Protein AF-A0A934XPR8-F1 (afdb_monomer)

Foldseek 3Di:
DDDDPPPPDDPPPPDPADQAEEAAAELAEPPHPLCVPLDALQASCVVPVLVVQVVVVCCQQPVNPRHHPHAYEHAEFFHDHYDPPDPRDDDALVSRCNRGPLVVLLCQLDPSDPGHPYHDYPDQDDDDLSIHQWDPDDPPDDDTDGRPNVVVNVPRDSVCRPDPDDDD

Secondary structure (DSSP, 8-state):
----------TT-TT---S-EEEEE-TTSTT-GGGGSTT--TTHIIIIIHHHHHHHHHIIIII-TTTTT--EEEEEEE--PPPTT--PPPPPHHHHIIIIIHHHHHHHTSTT--SEEEEEEE-SSSS-TTT-SBPPPPTT--S-PBPHHHHHHHH--TTSPPP-PPP-

pLDDT: mean 75.25, std 18.75, range [26.41, 94.44]

Solvent-accessible surface area (backbone atoms only — not comparable to full-atom values): 10248 Å² total; per-residue (Å²): 136,85,83,80,79,79,77,79,78,67,93,77,71,83,77,82,75,65,84,54,45,80,37,76,51,47,56,35,35,87,91,34,82,63,37,79,69,80,78,60,53,62,51,39,34,78,78,32,49,54,56,53,55,52,54,50,48,48,43,42,45,71,71,34,79,80,41,41,87,42,52,36,34,33,68,28,32,46,71,49,75,58,57,93,84,64,92,61,77,81,67,52,41,64,42,43,40,60,10,48,49,50,52,50,55,35,38,56,62,34,93,84,40,96,59,59,74,52,75,34,73,36,30,55,50,64,81,54,82,45,54,12,26,24,53,63,78,58,93,91,59,87,75,81,50,66,28,79,57,21,52,53,58,71,66,61,42,85,94,58,44,69,74,82,76,79,79,132

Mean predicted aligned error: 10.61 Å

Structure (mmCIF, N/CA/C/O backbone):
data_AF-A0A934XPR8-F1
#
_entry.id   AF-A0A934XPR8-F1
#
loop_
_atom_site.group_PDB
_atom_site.id
_atom_site.type_symbol
_atom_site.label_atom_id
_atom_site.label_alt_id
_atom_site.label_comp_id
_atom_site.label_asym_id
_atom_site.label_entity_id
_atom_site.label_seq_id
_atom_site.pdbx_PDB_ins_code
_atom_site.Cartn_x
_atom_site.Cartn_y
_atom_site.Cartn_z
_atom_site.occupancy
_atom_site.B_iso_or_equiv
_atom_site.auth_seq_id
_atom_site.auth_co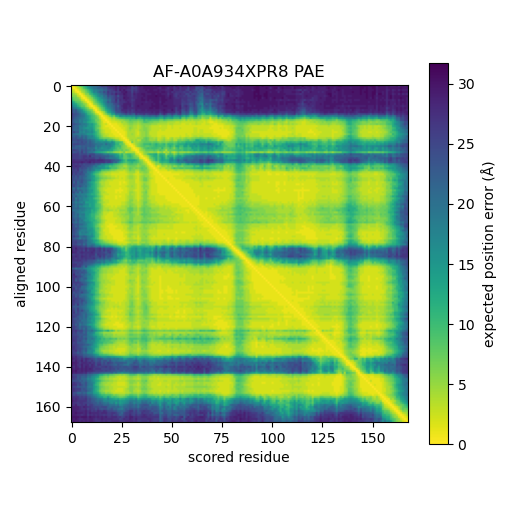mp_id
_atom_site.auth_asym_id
_atom_site.auth_atom_id
_atom_site.pdbx_PDB_model_num
ATOM 1 N N . MET A 1 1 ? -8.563 32.475 6.504 1.00 35.78 1 MET A N 1
ATOM 2 C CA . MET A 1 1 ? -9.548 31.715 7.307 1.00 35.78 1 MET A CA 1
ATOM 3 C C . MET A 1 1 ? -10.630 31.202 6.373 1.00 35.78 1 MET A C 1
ATOM 5 O O . MET A 1 1 ? -11.330 32.023 5.795 1.00 35.78 1 MET A O 1
ATOM 9 N N . ALA A 1 2 ? -10.740 29.890 6.169 1.00 26.41 2 ALA A N 1
ATOM 10 C CA . ALA A 1 2 ? -11.811 29.308 5.360 1.00 26.41 2 ALA A CA 1
ATOM 11 C C . ALA A 1 2 ? -13.007 28.959 6.261 1.00 26.41 2 ALA A C 1
ATOM 13 O O . ALA A 1 2 ? -12.843 28.288 7.278 1.00 26.41 2 ALA A O 1
ATOM 14 N N . ARG A 1 3 ? -14.199 29.453 5.903 1.00 29.31 3 ARG A N 1
ATOM 15 C CA . ARG A 1 3 ? -15.475 29.100 6.544 1.00 29.31 3 ARG A CA 1
ATOM 16 C C . ARG A 1 3 ? -15.874 27.690 6.118 1.00 29.31 3 ARG A C 1
ATOM 18 O O . ARG A 1 3 ? -16.210 27.482 4.955 1.00 29.31 3 ARG A O 1
ATOM 25 N N . ILE A 1 4 ? -15.918 26.761 7.067 1.00 34.28 4 ILE A N 1
ATOM 26 C CA . ILE A 1 4 ? -16.635 25.496 6.899 1.00 34.28 4 ILE A CA 1
ATOM 27 C C . ILE A 1 4 ? -18.127 25.840 6.851 1.00 34.28 4 ILE A C 1
ATOM 29 O O . ILE A 1 4 ? -18.679 26.381 7.810 1.00 34.28 4 ILE A O 1
ATOM 33 N N . HIS A 1 5 ? -18.773 25.587 5.714 1.00 35.19 5 HIS A N 1
ATOM 34 C CA . HIS A 1 5 ? -20.229 25.592 5.651 1.00 35.19 5 HIS A CA 1
ATOM 35 C C . HIS A 1 5 ? -20.718 24.392 6.462 1.00 35.19 5 HIS A C 1
ATOM 37 O O . HIS A 1 5 ? -20.504 23.250 6.064 1.00 35.19 5 HIS A O 1
ATOM 43 N N . GLN A 1 6 ? -21.350 24.647 7.610 1.00 38.69 6 GLN A N 1
ATOM 44 C CA . GLN A 1 6 ? -22.146 23.627 8.283 1.00 38.69 6 GLN A CA 1
ATOM 45 C C . GLN A 1 6 ? -23.259 23.200 7.325 1.00 38.69 6 GLN A C 1
ATOM 47 O O . GLN A 1 6 ? -24.218 23.941 7.097 1.00 38.69 6 GLN A O 1
ATOM 52 N N . LEU A 1 7 ? -23.125 22.003 6.759 1.00 39.53 7 LEU A N 1
ATOM 53 C CA . LEU A 1 7 ? -24.243 21.296 6.156 1.00 39.53 7 LEU A CA 1
ATOM 54 C C . LEU A 1 7 ? -25.278 21.074 7.262 1.00 39.53 7 LEU A C 1
ATOM 56 O O . LEU A 1 7 ? -25.060 20.308 8.200 1.00 39.53 7 LEU A O 1
ATOM 60 N N . LYS A 1 8 ? -26.398 21.796 7.176 1.00 42.03 8 LYS A N 1
ATOM 61 C CA . LYS A 1 8 ? -27.593 21.528 7.976 1.00 42.03 8 LYS A CA 1
ATOM 62 C C . LYS A 1 8 ? -28.087 20.137 7.584 1.00 42.03 8 LYS A C 1
ATOM 64 O O . LYS A 1 8 ? -28.692 19.971 6.528 1.00 42.03 8 LYS A O 1
ATOM 69 N N . LEU A 1 9 ? -27.790 19.143 8.415 1.00 47.16 9 LEU A N 1
ATOM 70 C CA . LEU A 1 9 ? -28.335 17.799 8.271 1.00 47.16 9 LEU A CA 1
ATOM 71 C C . LEU A 1 9 ? -29.862 17.887 8.399 1.00 47.16 9 LEU A C 1
ATOM 73 O O . LEU A 1 9 ? -30.385 18.367 9.406 1.00 47.16 9 LEU A O 1
ATOM 77 N N . LEU A 1 10 ? -30.573 17.474 7.348 1.00 46.69 10 LEU A N 1
ATOM 78 C CA . LEU A 1 10 ? -32.024 17.310 7.386 1.00 46.69 10 LEU A CA 1
ATOM 79 C C . LEU A 1 10 ? -32.383 16.163 8.356 1.00 46.69 10 LEU A C 1
ATOM 81 O O . LEU A 1 10 ? -31.600 15.218 8.477 1.00 46.69 10 LEU A O 1
ATOM 85 N N . PRO A 1 11 ? -33.548 16.199 9.033 1.00 49.69 11 PRO A N 1
ATOM 86 C CA . PRO A 1 11 ? -33.854 15.333 10.184 1.00 49.69 11 PRO A CA 1
ATOM 87 C C . PRO A 1 11 ? -34.030 13.832 9.880 1.00 49.69 11 PRO A C 1
ATOM 89 O O . PRO A 1 11 ? -34.360 13.070 10.789 1.00 49.69 11 PRO A O 1
ATOM 92 N N . GLU A 1 12 ? -33.838 13.394 8.633 1.00 46.47 12 GLU A N 1
ATOM 93 C CA . GLU A 1 12 ? -34.263 12.071 8.150 1.00 46.47 12 GLU A CA 1
ATOM 94 C C . GLU A 1 12 ? -33.125 11.067 7.896 1.00 46.47 12 GLU A C 1
ATOM 96 O O . GLU A 1 12 ? -33.396 9.890 7.679 1.00 46.47 12 GLU A O 1
ATOM 101 N N . TYR A 1 13 ? -31.847 11.441 8.032 1.00 49.12 13 TYR A N 1
ATOM 102 C CA . TYR A 1 13 ? -30.716 10.502 7.875 1.00 49.12 13 TYR A CA 1
ATOM 103 C C . TYR A 1 13 ? -30.449 9.636 9.118 1.00 49.12 13 TYR A C 1
ATOM 105 O O . TYR A 1 13 ? -29.305 9.329 9.447 1.00 49.12 13 TYR A O 1
ATOM 113 N N . LYS A 1 14 ? -31.496 9.250 9.851 1.00 44.06 14 LYS A N 1
ATOM 114 C CA . LYS A 1 14 ? -31.364 8.692 11.205 1.00 44.06 14 LYS A CA 1
ATOM 115 C C . LYS A 1 14 ? -30.693 7.313 11.296 1.00 44.06 14 LYS A C 1
ATOM 117 O O . LYS A 1 14 ? -30.449 6.885 12.417 1.00 44.06 14 LYS A O 1
ATOM 122 N N . TYR A 1 15 ? -30.350 6.650 10.185 1.00 53.34 15 TYR A N 1
ATOM 123 C CA . TYR A 1 15 ? -29.713 5.321 10.198 1.00 53.34 15 TYR A CA 1
ATOM 124 C C . TYR A 1 15 ? -28.801 5.034 8.989 1.00 53.34 15 TYR A C 1
ATOM 126 O O . TYR A 1 15 ? -28.833 3.931 8.449 1.00 53.34 15 TYR A O 1
ATOM 134 N N . LEU A 1 16 ? -27.980 5.986 8.531 1.00 62.16 16 LEU A N 1
ATOM 135 C CA . LEU A 1 16 ? -26.881 5.620 7.625 1.00 62.16 16 LEU A CA 1
ATOM 136 C C . LEU A 1 16 ? -25.752 4.997 8.450 1.00 62.16 16 LEU A C 1
ATOM 138 O O . LEU A 1 16 ? -24.976 5.696 9.095 1.00 62.16 16 LEU A O 1
ATOM 142 N N . THR A 1 17 ? -25.697 3.667 8.468 1.00 71.94 17 THR A N 1
ATOM 143 C CA . THR A 1 17 ? -24.585 2.923 9.059 1.00 71.94 17 THR A CA 1
ATOM 144 C C . THR A 1 17 ? -23.550 2.615 7.990 1.00 71.94 17 THR A C 1
ATOM 146 O O . THR A 1 17 ? -23.890 2.051 6.956 1.00 71.94 17 THR A O 1
ATOM 149 N N . LEU A 1 18 ? -22.288 2.943 8.255 1.00 81.38 18 LEU A N 1
ATOM 150 C CA . LEU A 1 18 ? -21.177 2.527 7.404 1.00 81.38 18 LEU A CA 1
ATOM 151 C C . LEU A 1 18 ? -20.871 1.045 7.638 1.00 81.38 18 LEU A C 1
ATOM 153 O O . LEU A 1 18 ? -20.808 0.599 8.788 1.00 81.38 18 LEU A O 1
ATOM 157 N N . ASP A 1 19 ? -20.649 0.292 6.566 1.00 86.19 19 ASP A N 1
ATOM 158 C CA . ASP A 1 19 ? -20.203 -1.105 6.648 1.00 86.19 19 ASP A CA 1
ATOM 159 C C . ASP A 1 19 ? -18.686 -1.220 6.829 1.00 86.19 19 ASP A C 1
ATOM 161 O O . ASP A 1 19 ? -18.198 -2.234 7.323 1.00 86.19 19 ASP A O 1
ATOM 165 N N . GLY A 1 20 ? -17.946 -0.159 6.502 1.00 88.31 20 GLY A N 1
ATOM 166 C CA . GLY A 1 20 ? -16.504 -0.065 6.673 1.00 88.31 20 GLY A CA 1
ATOM 167 C C . GLY A 1 20 ? -15.916 1.214 6.097 1.00 88.31 20 GLY A C 1
ATOM 168 O O . GLY A 1 20 ? -16.638 2.104 5.648 1.00 88.31 20 GLY A O 1
ATOM 169 N N . VAL A 1 21 ? -14.592 1.295 6.142 1.00 90.62 21 VAL A N 1
ATOM 170 C CA . VAL A 1 21 ? -13.801 2.446 5.711 1.00 90.62 21 VAL A CA 1
ATOM 171 C C . VAL A 1 21 ? -12.828 2.006 4.624 1.00 90.62 21 VAL A C 1
ATOM 17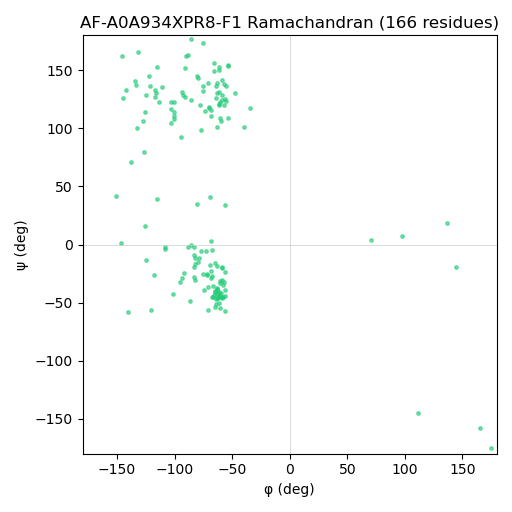3 O O . VAL A 1 21 ? -12.216 0.942 4.707 1.00 90.62 21 VAL A O 1
ATOM 176 N N . HIS A 1 22 ? -12.715 2.822 3.581 1.00 93.50 22 HIS A N 1
ATOM 177 C CA . HIS A 1 22 ? -11.886 2.561 2.411 1.00 93.50 22 HIS A CA 1
ATOM 178 C C . HIS A 1 22 ? -10.802 3.639 2.342 1.00 93.50 22 HIS A C 1
ATOM 180 O O . HIS A 1 22 ? -11.110 4.830 2.393 1.00 93.50 22 HIS A O 1
ATOM 186 N N . LEU A 1 23 ? -9.539 3.225 2.255 1.00 92.75 23 LEU A N 1
ATOM 187 C CA . LEU A 1 23 ? -8.379 4.110 2.257 1.00 92.75 23 LEU A CA 1
ATOM 188 C C . LEU A 1 23 ? -7.605 4.005 0.945 1.00 92.75 23 LEU A C 1
ATOM 190 O O . LEU A 1 23 ? -7.264 2.915 0.494 1.00 92.75 23 LEU A O 1
ATOM 194 N N . HIS A 1 24 ? -7.258 5.160 0.384 1.00 91.62 24 HIS A N 1
ATOM 195 C CA . HIS A 1 24 ? -6.294 5.277 -0.704 1.00 91.62 24 HIS A CA 1
ATOM 196 C C . HIS A 1 24 ? -4.981 5.791 -0.104 1.00 91.62 24 HIS A C 1
ATOM 198 O O . HIS A 1 24 ? -4.961 6.840 0.543 1.00 91.62 24 HIS A O 1
ATOM 204 N N . ALA A 1 25 ? -3.890 5.054 -0.284 1.00 89.50 25 ALA A N 1
ATOM 205 C CA . ALA A 1 25 ? -2.611 5.313 0.363 1.00 89.50 25 ALA A CA 1
ATOM 206 C C . ALA A 1 25 ? -1.480 5.395 -0.671 1.00 89.50 25 ALA A C 1
ATOM 208 O O . ALA A 1 25 ? -1.010 4.387 -1.193 1.00 89.50 25 ALA A O 1
ATOM 209 N N . TYR A 1 26 ? -0.999 6.614 -0.921 1.00 86.62 26 TYR A N 1
ATOM 210 C CA . TYR A 1 26 ? 0.083 6.887 -1.867 1.00 86.62 26 TYR A CA 1
ATOM 211 C C . TYR A 1 26 ? 1.205 7.672 -1.182 1.00 86.62 26 TYR A C 1
ATOM 213 O O . TYR A 1 26 ? 0.987 8.825 -0.825 1.00 86.62 26 TYR A O 1
ATOM 221 N N . PRO A 1 27 ? 2.410 7.107 -1.005 1.00 79.00 27 PRO A N 1
ATOM 222 C CA . PRO A 1 27 ? 3.510 7.806 -0.336 1.00 79.00 27 PRO A CA 1
ATOM 223 C C . PRO A 1 27 ? 4.088 8.983 -1.132 1.00 79.00 27 PRO A C 1
ATOM 225 O O . PRO A 1 27 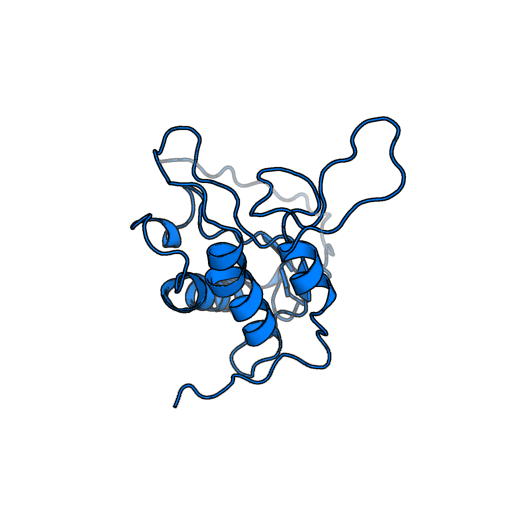? 4.793 9.808 -0.554 1.00 79.00 27 PRO A O 1
ATOM 228 N N . PHE A 1 28 ? 3.824 9.045 -2.441 1.00 72.19 28 PHE A N 1
ATOM 229 C CA . PHE A 1 28 ? 4.479 9.954 -3.389 1.00 72.19 28 PHE A CA 1
ATOM 230 C C . PHE A 1 28 ? 3.528 10.978 -4.011 1.00 72.19 28 PHE A C 1
ATOM 232 O O . PHE A 1 28 ? 3.650 11.323 -5.179 1.00 72.19 28 PHE A O 1
ATOM 239 N N . ILE A 1 29 ? 2.602 11.514 -3.216 1.00 66.25 29 ILE A N 1
ATOM 240 C CA . ILE A 1 29 ? 1.735 12.620 -3.645 1.00 66.25 29 ILE A CA 1
ATOM 241 C C . ILE A 1 29 ? 2.013 13.878 -2.825 1.00 66.25 29 ILE A C 1
ATOM 243 O O . ILE A 1 29 ? 2.419 13.799 -1.661 1.00 66.25 29 ILE A O 1
ATOM 247 N N . SER A 1 30 ? 1.762 15.045 -3.423 1.00 56.34 30 SER A N 1
ATOM 248 C CA . SER A 1 30 ? 2.004 16.366 -2.818 1.00 56.34 30 SER A CA 1
ATOM 249 C C . SER A 1 30 ? 1.253 16.596 -1.501 1.00 56.34 30 SER A C 1
ATOM 251 O O . SER A 1 30 ? 1.640 17.447 -0.705 1.00 56.34 30 SER A O 1
ATOM 253 N N . SER A 1 31 ? 0.197 15.824 -1.241 1.00 56.78 31 SER A N 1
ATOM 254 C CA . SER A 1 31 ? -0.584 15.868 -0.004 1.00 56.78 31 SER A CA 1
ATOM 255 C C . SER A 1 31 ? -0.058 14.954 1.110 1.00 56.78 31 SER A C 1
ATOM 257 O O . SER A 1 31 ? -0.613 14.969 2.209 1.00 56.78 31 SER A O 1
ATOM 259 N N . THR A 1 32 ? 1.010 14.180 0.878 1.00 61.22 32 THR A N 1
ATOM 260 C CA . THR A 1 32 ? 1.599 13.296 1.898 1.00 61.22 32 THR A CA 1
ATOM 261 C C . THR A 1 32 ? 2.971 13.772 2.348 1.00 61.22 32 THR A C 1
ATOM 263 O O . THR A 1 32 ? 3.832 14.110 1.547 1.00 61.22 32 THR A O 1
ATOM 266 N N . ASN A 1 33 ? 3.207 13.757 3.661 1.00 67.19 33 ASN A N 1
ATOM 267 C CA . ASN A 1 33 ? 4.490 14.177 4.235 1.00 67.19 33 ASN A CA 1
ATOM 268 C C . ASN A 1 33 ? 5.596 13.115 4.092 1.00 67.19 33 ASN A C 1
ATOM 270 O O . ASN A 1 33 ? 6.733 13.396 4.461 1.00 67.19 33 ASN A O 1
ATOM 274 N N . CYS A 1 34 ? 5.277 11.918 3.582 1.00 74.69 34 CYS A N 1
ATOM 275 C CA . CYS A 1 34 ? 6.258 10.856 3.347 1.00 74.69 34 CYS A CA 1
ATOM 276 C C . CYS A 1 34 ? 7.229 11.203 2.214 1.00 74.69 34 CYS A C 1
ATOM 278 O O . CYS A 1 34 ? 8.391 10.825 2.264 1.00 74.69 34 CYS A O 1
ATOM 280 N N . SER A 1 35 ? 6.793 12.007 1.246 1.00 62.06 35 SER A N 1
ATOM 281 C CA . SER A 1 35 ? 7.570 12.371 0.060 1.00 62.06 35 SER A CA 1
ATOM 282 C C . SER A 1 35 ? 8.556 13.529 0.259 1.00 62.06 35 SER A C 1
ATOM 284 O O . SER A 1 35 ? 9.269 13.868 -0.685 1.00 62.06 35 SER A O 1
ATOM 286 N N . ARG A 1 36 ? 8.626 14.157 1.449 1.00 54.78 36 ARG A N 1
ATOM 287 C CA . ARG A 1 36 ? 9.364 15.428 1.645 1.00 54.78 36 ARG A CA 1
ATOM 288 C C . ARG A 1 36 ? 10.859 15.364 1.297 1.00 54.78 36 ARG A C 1
ATOM 290 O O . ARG A 1 36 ? 11.428 16.412 1.019 1.00 54.78 36 ARG A O 1
ATOM 297 N N . ASN A 1 37 ? 11.464 14.174 1.253 1.00 52.38 37 ASN A N 1
ATOM 298 C CA . ASN A 1 37 ? 12.846 13.955 0.817 1.00 52.38 37 ASN A CA 1
ATOM 299 C C . ASN A 1 37 ? 12.885 12.887 -0.291 1.00 52.38 37 ASN A C 1
ATOM 301 O O . ASN A 1 37 ? 13.176 11.726 -0.025 1.00 52.38 37 ASN A O 1
ATOM 305 N N . GLN A 1 38 ? 12.556 13.303 -1.515 1.00 54.78 38 GLN A N 1
ATOM 306 C CA . GLN A 1 38 ? 12.270 12.549 -2.755 1.00 54.78 38 GLN A CA 1
ATOM 307 C C . GLN A 1 38 ? 13.341 11.562 -3.289 1.00 54.78 38 GLN A C 1
ATOM 309 O O . GLN A 1 38 ? 13.500 11.434 -4.500 1.00 54.78 38 GLN A O 1
ATOM 314 N N . GLY A 1 39 ? 14.107 10.879 -2.440 1.00 54.62 39 GLY A N 1
ATOM 315 C CA . GLY A 1 39 ? 15.288 10.125 -2.871 1.00 54.62 39 GLY A CA 1
ATOM 316 C C . GLY A 1 39 ? 15.253 8.620 -2.640 1.00 54.62 39 GLY A C 1
ATOM 317 O O . GLY A 1 39 ? 15.931 7.909 -3.371 1.00 54.62 39 GLY A O 1
ATOM 318 N N . ASP A 1 40 ? 14.499 8.126 -1.655 1.00 69.50 40 ASP A N 1
ATOM 319 C CA . ASP A 1 40 ? 14.631 6.727 -1.240 1.00 69.50 40 ASP A CA 1
ATOM 320 C C . ASP A 1 40 ? 13.278 6.032 -1.103 1.00 69.50 40 ASP A C 1
ATOM 322 O O . ASP A 1 40 ? 12.554 6.179 -0.117 1.00 69.50 40 ASP A O 1
ATOM 326 N N . ILE A 1 41 ? 12.933 5.264 -2.133 1.00 76.12 41 ILE A N 1
ATOM 327 C CA . ILE A 1 41 ? 11.796 4.346 -2.089 1.00 76.12 41 ILE A CA 1
ATOM 328 C C . ILE A 1 41 ? 12.123 3.105 -1.258 1.00 76.12 41 ILE A C 1
ATOM 330 O O . ILE A 1 41 ? 11.201 2.520 -0.698 1.00 76.12 41 ILE A O 1
ATOM 334 N N . GLY A 1 42 ? 13.395 2.723 -1.135 1.00 75.31 42 GLY A N 1
ATOM 335 C CA . GLY A 1 42 ? 13.830 1.461 -0.542 1.00 75.31 42 GLY A CA 1
ATOM 336 C C . GLY A 1 42 ? 13.350 1.241 0.893 1.00 75.31 42 GLY A C 1
ATOM 337 O O . GLY A 1 42 ? 13.040 0.106 1.243 1.00 75.31 42 GLY A O 1
ATOM 338 N N . ASP A 1 43 ? 13.206 2.304 1.693 1.00 80.62 43 ASP A N 1
ATOM 339 C CA . ASP A 1 43 ? 12.705 2.214 3.076 1.00 80.62 43 ASP A CA 1
ATOM 340 C C . ASP A 1 43 ? 11.503 3.130 3.380 1.00 80.62 43 ASP A C 1
ATOM 342 O O . ASP A 1 43 ? 11.139 3.364 4.537 1.00 80.62 43 ASP A O 1
ATOM 346 N N . ILE A 1 44 ? 10.827 3.662 2.356 1.00 84.38 44 ILE A N 1
ATOM 347 C CA . ILE A 1 44 ? 9.720 4.616 2.559 1.00 84.38 44 ILE A CA 1
ATOM 348 C C . ILE A 1 44 ? 8.563 4.017 3.371 1.00 84.38 44 ILE A C 1
ATOM 350 O O . ILE A 1 44 ? 7.876 4.718 4.128 1.00 84.38 44 ILE A O 1
ATOM 354 N N . PHE A 1 45 ? 8.353 2.704 3.243 1.00 89.31 45 PHE A N 1
ATOM 355 C CA . PHE A 1 45 ? 7.299 2.026 3.972 1.00 89.31 45 PHE A CA 1
ATOM 356 C C . PHE A 1 45 ? 7.542 2.047 5.484 1.00 89.31 45 PHE A C 1
ATOM 358 O O . PHE A 1 45 ? 6.668 2.494 6.232 1.00 89.31 45 PHE A O 1
ATOM 365 N N . ASN A 1 46 ? 8.716 1.600 5.945 1.00 86.94 46 ASN A N 1
ATOM 366 C CA . ASN A 1 46 ? 8.997 1.520 7.380 1.00 86.94 46 ASN A CA 1
ATOM 367 C C . ASN A 1 46 ? 9.262 2.896 7.986 1.00 86.94 46 ASN A C 1
ATOM 369 O O . ASN A 1 46 ? 8.800 3.164 9.095 1.00 86.94 46 ASN A O 1
ATOM 373 N N . SER A 1 47 ? 9.967 3.765 7.258 1.00 86.81 47 SER A N 1
ATOM 374 C CA . SER A 1 47 ? 10.334 5.098 7.740 1.00 86.81 47 SER A CA 1
ATOM 375 C C . SER A 1 47 ? 9.149 6.067 7.820 1.00 86.81 47 SER A C 1
ATOM 377 O O . SER A 1 47 ? 9.189 6.998 8.626 1.00 86.81 47 SER A O 1
ATOM 379 N N . CYS A 1 48 ? 8.080 5.865 7.033 1.00 86.81 48 CYS A N 1
ATOM 380 C CA . CYS A 1 48 ? 6.932 6.777 7.036 1.00 86.81 48 CYS A CA 1
ATOM 381 C C . CYS A 1 48 ? 5.555 6.112 6.926 1.00 86.81 48 CYS A C 1
ATOM 383 O O . CYS A 1 48 ? 4.704 6.322 7.797 1.00 86.81 48 CYS A O 1
ATOM 385 N N . VAL A 1 49 ? 5.298 5.344 5.860 1.00 89.81 49 VAL A N 1
ATOM 386 C CA . VAL A 1 49 ? 3.933 4.888 5.519 1.00 89.81 49 VAL A CA 1
ATOM 387 C C . VAL A 1 49 ? 3.314 4.080 6.654 1.00 89.81 49 VAL A C 1
ATOM 389 O O . VAL A 1 49 ? 2.180 4.346 7.051 1.00 89.81 49 VAL A O 1
ATOM 392 N N . LYS A 1 50 ? 4.073 3.144 7.232 1.00 91.50 50 LYS A N 1
ATOM 393 C CA . LYS A 1 50 ? 3.630 2.293 8.341 1.00 91.50 50 LYS A CA 1
ATOM 394 C C . LYS A 1 50 ? 3.143 3.117 9.535 1.00 91.50 50 LYS A C 1
ATOM 396 O O . LYS A 1 50 ? 2.096 2.811 10.101 1.00 91.50 50 LYS A O 1
ATOM 401 N N . GLY A 1 51 ? 3.872 4.171 9.904 1.00 91.44 51 GLY A N 1
ATOM 402 C CA . GLY A 1 51 ? 3.466 5.085 10.974 1.00 91.44 51 GLY A CA 1
ATOM 403 C C . GLY A 1 51 ? 2.160 5.804 10.640 1.00 91.44 51 GLY A C 1
ATOM 404 O O . GLY A 1 51 ? 1.226 5.791 11.434 1.00 91.44 51 GLY A O 1
ATOM 405 N N . LYS A 1 52 ? 2.042 6.333 9.416 1.00 91.44 52 LYS A N 1
ATOM 406 C CA . LYS A 1 52 ? 0.829 7.028 8.960 1.00 91.44 52 LYS A CA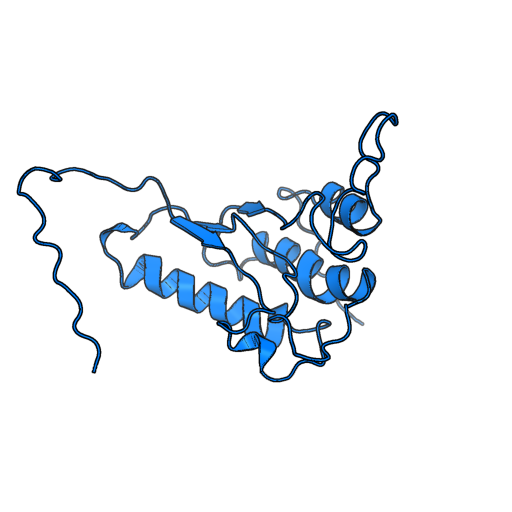 1
ATOM 407 C C . LYS A 1 52 ? -0.409 6.141 8.914 1.00 91.44 52 LYS A C 1
ATOM 409 O O . LYS A 1 52 ? -1.489 6.605 9.267 1.00 91.44 52 LYS A O 1
ATOM 414 N N . LEU A 1 53 ? -0.267 4.877 8.529 1.00 93.00 53 LEU A N 1
ATOM 415 C CA . LEU A 1 53 ? -1.377 3.924 8.548 1.00 93.00 53 LEU A CA 1
ATOM 416 C C . LEU A 1 53 ? -1.835 3.608 9.976 1.00 93.00 53 LEU A C 1
ATOM 418 O O . LEU A 1 53 ? -3.034 3.453 10.206 1.00 93.00 53 LEU A O 1
ATOM 422 N N . LYS A 1 54 ? -0.911 3.554 10.944 1.00 92.94 54 LYS A N 1
ATOM 423 C CA . LYS A 1 54 ? -1.259 3.409 12.366 1.00 92.94 54 LYS A CA 1
ATOM 424 C C . LYS A 1 54 ? -1.970 4.653 12.901 1.00 92.94 54 LYS A C 1
ATOM 426 O O . LYS A 1 54 ? -3.017 4.510 13.525 1.00 92.94 54 LYS A O 1
ATOM 431 N N . ASP A 1 55 ? -1.465 5.847 12.590 1.00 91.50 55 ASP A N 1
ATOM 432 C CA . ASP A 1 55 ? -2.108 7.114 12.968 1.00 91.50 55 ASP A CA 1
ATOM 433 C C . ASP A 1 55 ? -3.534 7.206 12.402 1.00 91.50 55 ASP A C 1
ATOM 435 O O . ASP A 1 55 ? -4.471 7.565 13.114 1.00 91.50 55 ASP A O 1
ATOM 439 N N . TYR A 1 56 ? -3.712 6.848 11.124 1.00 91.25 56 TYR A N 1
ATOM 440 C CA . TYR A 1 56 ? -5.021 6.867 10.476 1.00 91.25 56 TYR A CA 1
ATOM 441 C C . TYR A 1 56 ? -5.982 5.861 11.108 1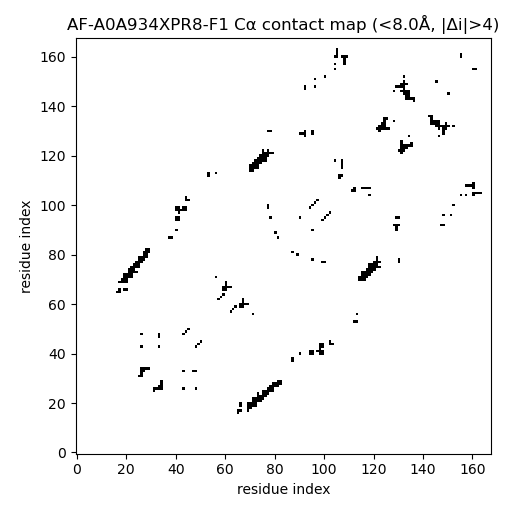.00 91.25 56 TYR A C 1
ATOM 443 O O . TYR A 1 56 ? -7.136 6.198 11.346 1.00 91.25 56 TYR A O 1
ATOM 451 N N . TRP A 1 57 ? -5.508 4.657 11.443 1.00 92.50 57 TRP A N 1
ATOM 452 C CA . TRP A 1 57 ? -6.320 3.661 12.141 1.00 92.50 57 TRP A CA 1
ATOM 453 C C . TRP A 1 57 ? -6.828 4.191 13.489 1.00 92.50 57 TRP A C 1
ATOM 455 O O . TRP A 1 57 ? -8.018 4.077 13.775 1.00 92.50 57 TRP A O 1
ATOM 465 N N . LEU A 1 58 ? -5.958 4.828 14.285 1.00 90.75 58 LEU A N 1
ATOM 466 C CA . LEU A 1 58 ? -6.345 5.439 15.563 1.00 90.75 58 LEU A CA 1
ATOM 467 C C . LEU A 1 58 ? -7.391 6.540 15.363 1.00 90.75 58 LEU A C 1
ATOM 469 O O . LEU A 1 58 ? -8.371 6.597 16.100 1.00 90.75 58 LEU A O 1
ATOM 473 N N . LEU A 1 59 ? -7.227 7.381 14.338 1.00 89.62 59 LEU A N 1
ATOM 474 C CA . LEU A 1 59 ? -8.213 8.404 13.990 1.00 89.62 59 LEU A CA 1
ATOM 475 C C . LEU A 1 59 ? -9.594 7.774 13.734 1.00 89.62 59 LEU A C 1
ATOM 477 O O . LEU A 1 59 ? -10.550 8.103 14.434 1.00 89.62 59 LEU A O 1
ATOM 481 N N . VAL A 1 60 ? -9.697 6.826 12.795 1.00 88.00 60 VAL A N 1
ATOM 482 C CA . VAL A 1 60 ? -11.004 6.263 12.406 1.00 88.00 60 VAL A CA 1
ATOM 483 C C . VAL A 1 60 ? -11.628 5.353 13.468 1.00 88.00 60 VAL A C 1
ATOM 485 O O . VAL A 1 60 ? -12.850 5.230 13.518 1.00 88.00 60 VAL A O 1
ATOM 488 N N . HIS A 1 61 ? -10.837 4.714 14.331 1.00 84.31 61 HIS A N 1
ATOM 489 C CA . HIS A 1 61 ? -11.376 3.806 15.348 1.00 84.31 61 HIS A CA 1
ATOM 490 C C . HIS A 1 61 ? -11.605 4.466 16.710 1.00 84.31 61 HIS A C 1
ATOM 492 O O . HIS A 1 61 ? -12.541 4.085 17.421 1.00 84.31 61 HIS A O 1
ATOM 498 N N . GLU A 1 62 ? -10.791 5.445 17.093 1.00 86.25 62 GLU A N 1
ATOM 499 C CA . GLU A 1 62 ? -10.879 6.066 18.415 1.00 86.25 62 GLU A CA 1
ATOM 500 C C . GLU A 1 62 ? -11.595 7.414 18.366 1.00 86.25 62 GLU A C 1
ATOM 502 O O . GLU A 1 62 ? -12.449 7.673 19.221 1.00 86.25 62 GLU A O 1
ATOM 507 N N . GLN A 1 63 ? -11.293 8.245 17.366 1.00 84.94 63 GLN A N 1
ATOM 508 C CA . GLN A 1 63 ? -11.717 9.648 17.331 1.00 84.94 63 GLN A CA 1
ATOM 509 C C . GLN A 1 63 ? -13.031 9.862 16.573 1.00 84.94 63 GLN A C 1
ATOM 511 O O . GLN A 1 63 ? -13.780 10.755 16.957 1.00 84.94 63 GLN A O 1
ATOM 516 N N . GLU A 1 64 ? -13.341 9.018 15.583 1.00 84.69 64 GLU A N 1
ATOM 517 C CA . GLU A 1 64 ? -14.545 9.116 14.743 1.00 84.69 64 GLU A CA 1
ATOM 518 C C . GLU A 1 64 ? -15.613 8.072 15.158 1.00 84.69 64 GLU A C 1
ATOM 520 O O . GLU A 1 64 ? -15.466 6.871 14.887 1.00 84.69 64 GLU A O 1
ATOM 525 N N . PRO A 1 65 ? -16.696 8.471 15.859 1.00 85.69 65 PRO A N 1
ATOM 526 C CA . PRO A 1 65 ? -17.699 7.536 16.375 1.00 85.69 65 PRO A CA 1
ATOM 527 C C . PRO A 1 65 ? -18.412 6.704 15.299 1.00 85.69 65 PRO A C 1
ATOM 529 O O . PRO A 1 65 ? -18.772 5.556 15.557 1.00 85.69 65 PRO A O 1
ATOM 532 N N . GLU A 1 66 ? -18.620 7.259 14.108 1.00 83.56 66 GLU A N 1
ATOM 533 C CA . GLU A 1 66 ? -19.311 6.627 12.978 1.00 83.56 66 GLU A CA 1
ATOM 534 C C . GLU A 1 66 ? -18.555 5.435 12.373 1.00 83.56 66 GLU A C 1
ATOM 536 O O . GLU A 1 66 ? -19.173 4.521 11.819 1.00 83.56 66 GLU A O 1
ATOM 541 N N . THR A 1 67 ? -17.228 5.425 12.497 1.00 84.25 67 THR A N 1
ATOM 542 C CA . THR A 1 67 ? -16.336 4.398 11.942 1.00 84.25 67 THR A CA 1
ATOM 543 C C . THR A 1 67 ? -15.739 3.497 13.018 1.00 84.25 67 THR A C 1
ATOM 545 O O . THR A 1 67 ? -15.065 2.512 12.708 1.00 84.25 67 THR A O 1
ATOM 548 N N . ARG A 1 68 ? -16.036 3.762 14.295 1.00 86.94 68 ARG A N 1
ATOM 549 C CA . ARG A 1 68 ? -15.560 2.952 15.415 1.00 86.94 68 ARG A CA 1
ATOM 550 C C . ARG A 1 68 ? -15.962 1.486 15.261 1.00 86.94 68 ARG A C 1
ATOM 552 O O . ARG A 1 68 ? -17.134 1.133 15.141 1.00 86.94 68 ARG A O 1
ATOM 559 N N . GLY A 1 69 ? -14.953 0.619 15.312 1.00 84.00 69 GLY A N 1
ATOM 560 C CA . GLY A 1 69 ? -15.113 -0.835 15.202 1.00 84.00 69 GLY A CA 1
ATOM 561 C C . GLY A 1 69 ? -15.497 -1.324 13.802 1.00 84.00 69 GLY A C 1
ATOM 562 O O . GLY A 1 69 ? -15.724 -2.521 13.623 1.00 84.00 69 GLY A O 1
ATOM 563 N N . LYS A 1 70 ? -15.565 -0.431 12.811 1.00 86.12 70 LYS A N 1
ATOM 564 C CA . LYS A 1 70 ? -15.840 -0.792 11.423 1.00 86.12 70 LYS A CA 1
ATOM 565 C C . LYS A 1 70 ? -14.572 -1.313 10.748 1.00 86.12 70 LYS A C 1
ATOM 567 O O . LYS A 1 70 ? -13.486 -0.846 11.063 1.00 86.12 70 LYS A O 1
ATOM 572 N N . PRO A 1 71 ? -14.672 -2.294 9.845 1.00 89.44 71 PRO A N 1
ATOM 573 C CA . PRO A 1 71 ? -13.510 -2.765 9.106 1.00 89.44 71 PRO A CA 1
ATOM 574 C C . PRO A 1 71 ? -12.881 -1.663 8.256 1.00 89.44 71 PRO A C 1
ATOM 576 O O . PRO A 1 71 ? -13.576 -0.776 7.765 1.00 89.44 71 PRO A O 1
ATOM 579 N N . LEU A 1 72 ? -11.568 -1.768 8.061 1.00 90.75 72 LEU A N 1
ATOM 580 C CA . LEU A 1 72 ? -10.776 -0.835 7.272 1.00 90.75 72 LEU A CA 1
ATOM 581 C C . LEU A 1 72 ? -10.010 -1.598 6.184 1.00 90.75 72 LEU A C 1
ATOM 583 O O . LEU A 1 72 ? -9.319 -2.583 6.471 1.00 90.75 72 LEU A O 1
ATOM 587 N N . TRP A 1 73 ? -10.132 -1.131 4.944 1.00 93.25 73 TRP A N 1
ATOM 588 C CA . TRP A 1 73 ? -9.458 -1.681 3.766 1.00 93.25 73 TRP A CA 1
ATOM 589 C C . TRP A 1 73 ? -8.608 -0.619 3.083 1.00 93.25 73 TRP A C 1
ATOM 591 O O . TRP A 1 73 ? -8.999 0.546 3.008 1.00 93.25 73 TRP A O 1
ATOM 601 N N . ILE A 1 74 ? -7.468 -1.033 2.535 1.00 94.25 74 ILE A N 1
ATOM 602 C CA . ILE A 1 74 ? -6.650 -0.184 1.671 1.00 94.25 74 ILE A CA 1
ATOM 603 C C . ILE A 1 74 ? -7.057 -0.479 0.228 1.00 94.25 74 ILE A C 1
ATOM 605 O O . ILE A 1 74 ? -6.571 -1.422 -0.387 1.00 94.25 74 ILE A O 1
ATOM 609 N N . THR A 1 75 ? -7.997 0.290 -0.310 1.00 94.44 75 THR A N 1
ATOM 610 C CA . THR A 1 75 ? -8.565 0.038 -1.642 1.00 94.44 75 THR A CA 1
ATOM 611 C C . THR A 1 75 ? -7.695 0.528 -2.783 1.00 94.44 75 THR A C 1
ATOM 613 O O . THR A 1 75 ? -7.898 0.104 -3.916 1.00 94.44 75 THR A O 1
ATOM 616 N N . GLU A 1 76 ? -6.707 1.368 -2.494 1.00 92.75 76 GLU A N 1
ATOM 617 C CA . GLU A 1 76 ? -5.652 1.710 -3.436 1.00 92.75 76 GLU A CA 1
ATOM 618 C C . GLU A 1 76 ? -4.332 1.911 -2.692 1.00 92.75 76 GLU A C 1
ATOM 620 O O . GLU A 1 76 ? -4.248 2.711 -1.758 1.00 92.75 76 GLU A O 1
ATOM 625 N N . TYR A 1 77 ? -3.290 1.204 -3.115 1.00 92.19 77 TYR A N 1
ATOM 626 C CA . TYR A 1 77 ? -1.931 1.381 -2.621 1.00 92.19 77 TYR A CA 1
ATOM 627 C C . TYR A 1 77 ? -0.922 1.216 -3.743 1.00 92.19 77 TYR A C 1
ATOM 629 O O . TYR A 1 77 ? -0.971 0.242 -4.489 1.00 92.19 77 TYR A O 1
ATOM 637 N N . GLY A 1 78 ? 0.032 2.128 -3.845 1.00 89.00 78 GLY A N 1
ATOM 638 C CA . GLY A 1 78 ? 1.096 1.992 -4.826 1.00 89.00 78 GLY A CA 1
ATOM 639 C C . GLY A 1 78 ? 1.862 3.281 -5.026 1.00 89.00 78 GLY A C 1
ATOM 640 O O . GLY A 1 78 ? 1.876 4.170 -4.172 1.00 89.00 78 GLY A O 1
ATOM 641 N N . TYR A 1 79 ? 2.504 3.382 -6.182 1.00 83.38 79 TYR A N 1
ATOM 642 C CA . TYR A 1 79 ? 3.214 4.581 -6.591 1.00 83.38 79 TYR A CA 1
ATOM 643 C C . TYR A 1 79 ? 2.353 5.373 -7.575 1.00 83.38 79 TYR A C 1
ATOM 645 O O . TYR A 1 79 ? 2.190 4.990 -8.733 1.00 83.38 79 TYR A O 1
ATOM 653 N N . LEU A 1 80 ? 1.822 6.499 -7.107 1.00 77.38 80 LEU A N 1
ATOM 654 C CA . LEU A 1 80 ? 1.284 7.554 -7.955 1.00 77.38 80 LEU A CA 1
ATOM 655 C C . LEU A 1 80 ? 2.375 8.623 -8.003 1.00 77.38 80 LEU A C 1
ATOM 657 O O . LEU A 1 80 ? 2.737 9.141 -6.951 1.00 77.38 80 LEU A O 1
ATOM 661 N N . GLY A 1 81 ? 2.975 8.860 -9.172 1.00 66.31 81 GLY A N 1
ATOM 662 C CA . GLY A 1 81 ? 4.099 9.792 -9.304 1.00 66.31 81 GLY A CA 1
ATOM 663 C C . GLY A 1 81 ? 3.790 11.184 -8.745 1.00 66.31 81 GLY A C 1
ATOM 664 O O . GLY A 1 81 ? 2.628 11.595 -8.688 1.00 66.31 81 GLY A O 1
ATOM 665 N N . GLY A 1 82 ? 4.846 11.899 -8.343 1.00 55.78 82 GLY A N 1
ATOM 666 C CA . GLY A 1 82 ? 4.753 13.257 -7.810 1.00 55.78 82 GLY A CA 1
ATOM 667 C C . GLY A 1 82 ? 3.998 14.199 -8.749 1.00 55.78 82 GLY A C 1
ATOM 668 O O . GLY A 1 82 ? 3.934 13.979 -9.962 1.00 55.78 82 GLY A O 1
ATOM 669 N N . ALA A 1 83 ? 3.399 15.245 -8.175 1.00 45.00 83 ALA A N 1
ATOM 670 C CA . ALA A 1 83 ? 2.671 16.257 -8.928 1.00 45.00 83 ALA A CA 1
ATOM 671 C C . ALA A 1 83 ? 3.509 16.727 -10.129 1.00 45.00 83 ALA A C 1
ATOM 673 O O . ALA A 1 83 ? 4.689 17.044 -9.990 1.00 45.00 83 ALA A O 1
ATOM 674 N N . THR A 1 84 ? 2.883 16.738 -11.305 1.00 43.22 84 THR A N 1
ATOM 675 C CA . THR A 1 84 ? 3.440 17.200 -12.581 1.00 43.22 84 THR A CA 1
ATOM 676 C C . THR A 1 84 ? 4.291 18.462 -12.390 1.00 43.22 84 THR A C 1
ATOM 678 O O . THR A 1 84 ? 3.736 19.550 -12.243 1.00 43.22 84 THR A O 1
ATOM 681 N N . GLY A 1 85 ? 5.620 18.330 -12.359 1.00 47.81 85 GLY A N 1
ATOM 682 C CA . GLY A 1 85 ? 6.534 19.469 -12.205 1.00 47.81 85 G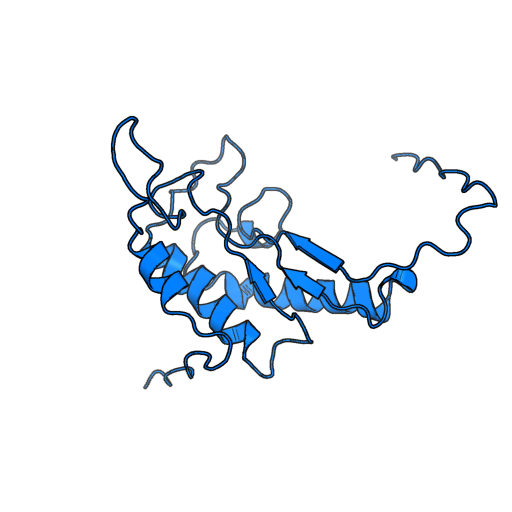LY A CA 1
ATOM 683 C C . GLY A 1 85 ? 7.800 19.212 -11.385 1.00 47.81 85 GLY A C 1
ATOM 684 O O . GLY A 1 85 ? 8.764 19.957 -11.539 1.00 47.81 85 GLY A O 1
ATOM 685 N N . GLU A 1 86 ? 7.844 18.169 -10.557 1.00 53.22 86 GLU A N 1
ATOM 686 C CA . GLU A 1 86 ? 9.050 17.816 -9.796 1.00 53.22 86 GLU A CA 1
ATOM 687 C C . GLU A 1 86 ? 9.872 16.769 -10.566 1.00 53.22 86 GLU A C 1
ATOM 689 O O . GLU A 1 86 ? 9.330 15.777 -11.049 1.00 53.22 86 GLU A O 1
ATOM 694 N N . ASN A 1 87 ? 11.184 16.993 -10.712 1.00 54.88 87 ASN A N 1
ATOM 695 C CA . ASN A 1 87 ? 12.137 16.094 -11.386 1.00 54.88 87 ASN A CA 1
ATOM 696 C C . ASN A 1 87 ? 12.382 14.796 -10.591 1.00 54.88 87 ASN A C 1
ATOM 698 O O . ASN A 1 87 ? 13.522 14.354 -10.459 1.00 54.88 87 ASN A O 1
ATOM 702 N N . THR A 1 88 ? 11.343 14.200 -10.009 1.00 61.66 88 THR A N 1
ATOM 703 C CA . THR A 1 88 ? 11.455 12.942 -9.283 1.00 61.66 88 THR A CA 1
ATOM 704 C C . THR A 1 88 ? 11.718 11.832 -10.299 1.00 61.66 88 THR A C 1
ATOM 706 O O . THR A 1 88 ? 10.876 11.599 -11.175 1.00 61.66 88 THR A O 1
ATOM 709 N N . PRO A 1 89 ? 12.872 11.143 -10.232 1.00 66.88 89 PRO A N 1
ATOM 710 C CA . PRO A 1 89 ? 13.125 10.003 -11.095 1.00 66.88 89 PRO A CA 1
ATOM 711 C C . PRO A 1 89 ? 12.006 8.979 -10.923 1.00 66.88 89 PRO A C 1
ATOM 713 O O . PRO A 1 89 ? 11.578 8.686 -9.806 1.00 66.88 89 PRO A O 1
ATOM 716 N N . THR A 1 90 ? 11.520 8.431 -12.036 1.00 75.88 90 THR A N 1
ATOM 717 C CA . THR A 1 90 ? 10.623 7.279 -11.950 1.00 75.88 90 THR A CA 1
ATOM 718 C C . THR A 1 90 ? 11.414 6.122 -11.341 1.00 75.88 90 THR A C 1
ATOM 720 O O . THR A 1 90 ? 12.460 5.777 -11.898 1.00 75.88 90 THR A O 1
ATOM 723 N N . PRO A 1 91 ? 10.935 5.496 -10.256 1.00 82.25 91 PRO A N 1
ATOM 724 C CA . PRO A 1 91 ? 11.606 4.332 -9.709 1.00 82.25 91 PRO A CA 1
ATOM 725 C C . PRO A 1 91 ? 11.649 3.175 -10.693 1.00 82.25 91 PRO A C 1
ATOM 727 O O . PRO A 1 91 ? 10.763 2.994 -11.536 1.00 82.25 91 PRO A O 1
ATOM 730 N N . SER A 1 92 ? 12.669 2.347 -10.535 1.00 87.56 92 SER A N 1
ATOM 731 C CA . SER A 1 92 ? 12.714 1.018 -11.120 1.00 87.56 92 SER A CA 1
ATOM 732 C C . SER A 1 92 ? 11.638 0.114 -10.510 1.00 87.56 92 SER A C 1
ATOM 734 O O . SER A 1 92 ? 11.201 0.293 -9.372 1.00 87.56 92 SER A O 1
ATOM 736 N N . ALA A 1 93 ? 11.243 -0.925 -11.249 1.00 87.19 93 ALA A N 1
ATOM 737 C CA . ALA A 1 93 ? 10.319 -1.935 -10.732 1.00 87.19 93 ALA A CA 1
ATOM 738 C C . ALA A 1 93 ? 10.858 -2.639 -9.468 1.00 87.19 93 ALA A C 1
ATOM 740 O O . ALA A 1 93 ? 10.076 -3.048 -8.615 1.00 87.19 93 ALA A O 1
ATOM 741 N N . GLY A 1 94 ? 12.186 -2.766 -9.337 1.00 89.31 94 GLY A N 1
ATOM 742 C CA . GLY A 1 94 ? 12.830 -3.346 -8.156 1.00 89.31 94 GLY A CA 1
ATOM 743 C C . GLY A 1 94 ? 12.641 -2.483 -6.910 1.00 89.31 94 GLY A C 1
ATOM 744 O O . GLY A 1 94 ? 12.235 -2.998 -5.875 1.00 89.31 94 GLY A O 1
ATOM 745 N N . GLU A 1 95 ? 12.837 -1.168 -7.030 1.00 88.50 95 GLU A N 1
ATOM 746 C CA . GLU A 1 95 ? 12.595 -0.226 -5.929 1.00 88.50 95 GLU A CA 1
ATOM 747 C C . GLU A 1 95 ? 11.125 -0.248 -5.499 1.00 88.50 95 GLU A C 1
ATOM 749 O O . GLU A 1 95 ? 10.829 -0.358 -4.313 1.00 88.50 95 GLU A O 1
ATOM 754 N N . VAL A 1 96 ? 10.187 -0.237 -6.451 1.00 89.62 96 VAL A N 1
ATOM 755 C CA . VAL A 1 96 ? 8.748 -0.338 -6.147 1.00 89.62 96 VAL A CA 1
ATOM 756 C C . VAL A 1 96 ? 8.422 -1.659 -5.441 1.00 89.62 96 VAL A C 1
ATOM 758 O O . VAL A 1 96 ? 7.679 -1.679 -4.456 1.00 89.62 96 VAL A O 1
ATOM 761 N N . ARG A 1 97 ? 8.989 -2.770 -5.918 1.00 90.75 97 ARG A N 1
ATOM 762 C CA . ARG A 1 97 ? 8.789 -4.093 -5.323 1.00 90.75 97 ARG A CA 1
ATOM 763 C C . ARG A 1 97 ? 9.275 -4.135 -3.874 1.00 90.75 97 ARG A C 1
ATOM 765 O O . ARG A 1 97 ? 8.515 -4.521 -2.988 1.00 90.75 97 ARG A O 1
ATOM 772 N N . ASP A 1 98 ? 10.531 -3.769 -3.650 1.00 89.25 98 ASP A N 1
ATOM 773 C CA . ASP A 1 98 ? 11.207 -3.984 -2.370 1.00 89.25 98 ASP A CA 1
ATOM 774 C C . ASP A 1 98 ? 10.874 -2.894 -1.343 1.00 89.25 98 ASP A C 1
ATOM 776 O O . ASP A 1 98 ? 10.790 -3.193 -0.157 1.00 89.25 98 ASP A O 1
ATOM 780 N N . GLY A 1 99 ? 10.611 -1.664 -1.788 1.00 87.81 99 GLY A N 1
ATOM 781 C CA . GLY A 1 99 ? 10.321 -0.526 -0.916 1.00 87.81 99 GLY A CA 1
ATOM 782 C C . GLY A 1 99 ? 8.839 -0.287 -0.616 1.00 87.81 99 GLY A C 1
ATOM 783 O O . GLY A 1 99 ? 8.503 0.287 0.420 1.00 87.81 99 GLY A O 1
ATOM 784 N N . LEU A 1 100 ? 7.930 -0.734 -1.496 1.00 89.69 100 LEU A N 1
ATOM 785 C CA . LEU A 1 100 ? 6.485 -0.507 -1.346 1.00 89.69 100 LEU A CA 1
ATOM 786 C C . LEU A 1 100 ? 5.678 -1.799 -1.257 1.00 89.69 100 LEU A C 1
ATOM 788 O O . LEU A 1 100 ? 4.927 -1.969 -0.296 1.00 89.69 100 LEU A O 1
ATOM 792 N N . MET A 1 101 ? 5.799 -2.685 -2.249 1.00 92.12 101 MET A N 1
ATOM 793 C CA . MET A 1 101 ? 4.919 -3.851 -2.390 1.00 92.12 101 MET A CA 1
ATOM 794 C C . MET A 1 101 ? 5.167 -4.916 -1.316 1.00 92.12 101 MET A C 1
ATOM 796 O O . MET A 1 101 ? 4.249 -5.282 -0.577 1.00 92.12 101 MET A O 1
ATOM 800 N N . ARG A 1 102 ? 6.403 -5.412 -1.207 1.00 91.56 102 ARG A N 1
ATOM 801 C CA . ARG A 1 102 ? 6.761 -6.462 -0.242 1.00 91.56 102 ARG A CA 1
ATOM 802 C C . ARG A 1 102 ? 6.579 -6.020 1.211 1.00 91.56 102 ARG A C 1
ATOM 804 O O . ARG A 1 102 ? 5.963 -6.769 1.965 1.00 91.56 102 ARG A O 1
ATOM 811 N N . PRO A 1 103 ? 7.020 -4.818 1.632 1.00 92.00 103 PRO A N 1
ATOM 812 C CA . PRO A 1 103 ? 6.832 -4.394 3.015 1.00 92.00 103 PRO A CA 1
ATOM 813 C C . PRO A 1 103 ? 5.356 -4.255 3.406 1.00 92.00 103 PRO A C 1
ATOM 815 O O . PRO A 1 103 ? 4.984 -4.659 4.505 1.00 92.00 103 PRO A O 1
ATOM 818 N N . MET A 1 104 ? 4.499 -3.752 2.507 1.00 92.56 104 MET A N 1
ATOM 819 C CA . MET A 1 104 ? 3.055 -3.643 2.753 1.00 92.56 104 MET A CA 1
ATOM 820 C C . MET A 1 104 ? 2.398 -5.016 2.916 1.00 92.56 104 MET A C 1
ATOM 822 O O . MET A 1 104 ? 1.699 -5.258 3.899 1.00 92.56 104 MET A O 1
ATOM 826 N N . THR A 1 105 ? 2.633 -5.921 1.965 1.00 90.06 105 THR A N 1
ATOM 827 C CA . THR A 1 105 ? 2.057 -7.277 1.982 1.00 90.06 105 THR A CA 1
ATOM 828 C C . THR A 1 105 ? 2.534 -8.086 3.192 1.00 90.06 105 THR A C 1
ATOM 830 O O . THR A 1 105 ? 1.729 -8.756 3.842 1.00 90.06 105 THR A O 1
ATOM 833 N N . ALA A 1 106 ? 3.812 -7.958 3.565 1.00 89.50 106 ALA A N 1
ATOM 834 C CA . ALA A 1 106 ? 4.360 -8.548 4.783 1.00 89.50 106 ALA A CA 1
ATOM 835 C C . ALA A 1 106 ? 3.755 -7.928 6.054 1.00 89.50 106 ALA A C 1
ATOM 837 O O . ALA A 1 106 ? 3.396 -8.646 6.988 1.00 89.50 106 ALA A O 1
ATOM 838 N N . TRP A 1 107 ? 3.604 -6.600 6.100 1.00 92.31 107 TRP A N 1
ATOM 839 C CA . TRP A 1 107 ? 3.012 -5.917 7.247 1.00 92.31 107 TRP A CA 1
ATOM 840 C C . TRP A 1 107 ? 1.547 -6.296 7.449 1.00 92.31 107 TRP A C 1
ATOM 842 O O . TRP A 1 107 ? 1.163 -6.519 8.596 1.00 92.31 107 TRP A O 1
ATOM 852 N N . LEU A 1 108 ? 0.759 -6.440 6.377 1.00 90.56 108 LEU A N 1
ATOM 853 C CA . LEU A 1 108 ? -0.658 -6.803 6.461 1.00 90.56 108 LEU A CA 1
ATOM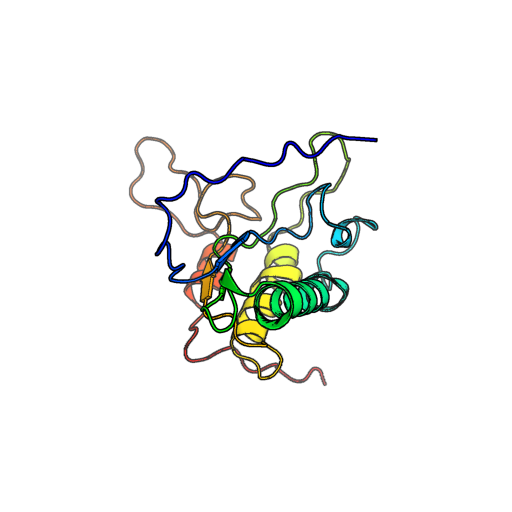 854 C C . LEU A 1 108 ? -0.872 -8.124 7.221 1.00 90.56 108 LEU A C 1
ATOM 856 O O . LEU A 1 108 ? -1.783 -8.217 8.040 1.00 90.56 108 LEU A O 1
ATOM 860 N N . GLY A 1 109 ? 0.007 -9.109 7.016 1.00 85.75 109 GLY A N 1
ATOM 861 C CA . GLY A 1 109 ? -0.017 -10.391 7.731 1.00 85.75 109 GLY A CA 1
ATOM 862 C C . GLY A 1 109 ? 0.717 -10.403 9.080 1.00 85.75 109 GLY A C 1
ATOM 863 O O . GLY A 1 109 ? 0.775 -11.435 9.748 1.00 85.75 109 GLY A O 1
ATOM 864 N N . SER A 1 110 ? 1.317 -9.284 9.487 1.00 89.31 110 SER A N 1
ATOM 865 C CA . SER A 1 110 ? 2.123 -9.193 10.706 1.00 89.31 110 SER A CA 1
ATOM 866 C C . SER A 1 110 ? 1.295 -8.805 11.934 1.00 89.31 110 SER A C 1
ATOM 868 O O . SER A 1 110 ? 0.235 -8.190 11.835 1.00 89.31 110 SER A O 1
ATOM 870 N N . ARG A 1 111 ? 1.846 -9.058 13.129 1.00 89.25 111 ARG A N 1
ATOM 871 C CA . ARG A 1 111 ? 1.274 -8.577 14.404 1.00 89.25 111 ARG A CA 1
ATOM 872 C C . ARG A 1 111 ? 1.274 -7.050 14.539 1.00 89.25 111 ARG A C 1
ATOM 874 O O . ARG A 1 111 ? 0.590 -6.518 15.405 1.00 89.25 111 ARG A O 1
ATOM 881 N N . ASP A 1 112 ? 2.050 -6.358 13.707 1.00 90.25 112 ASP A N 1
ATOM 882 C CA . ASP A 1 112 ? 2.159 -4.902 13.715 1.00 90.25 112 ASP A CA 1
ATOM 883 C C . ASP A 1 112 ? 1.031 -4.209 12.936 1.00 90.25 112 ASP A C 1
ATOM 885 O O . ASP A 1 112 ? 0.963 -2.974 12.960 1.00 90.25 112 ASP A O 1
ATOM 889 N N . ASN A 1 113 ? 0.200 -4.959 12.205 1.00 91.19 113 ASN A N 1
ATOM 890 C CA . ASN A 1 113 ? -0.999 -4.446 11.552 1.00 91.19 113 ASN A CA 1
ATOM 891 C C . ASN A 1 113 ? -2.119 -4.274 12.599 1.00 91.19 113 ASN A C 1
ATOM 893 O O . ASN A 1 113 ? -2.523 -5.261 13.212 1.00 91.19 113 ASN A O 1
ATOM 897 N N . PRO A 1 114 ? -2.652 -3.052 12.809 1.00 90.69 114 PRO A N 1
ATOM 898 C CA . PRO A 1 114 ? -3.679 -2.796 13.820 1.00 90.69 114 PRO A CA 1
ATOM 899 C C . PRO A 1 114 ? -5.067 -3.359 13.462 1.00 90.69 114 PRO A C 1
ATOM 901 O O . PRO A 1 114 ? -5.975 -3.299 14.287 1.00 90.69 114 PRO A O 1
ATOM 904 N N . GLY A 1 115 ? -5.255 -3.904 12.255 1.00 88.94 115 GLY A N 1
ATOM 905 C CA . GLY A 1 115 ? -6.510 -4.543 11.845 1.00 88.94 115 GLY A CA 1
ATOM 906 C C . GLY A 1 115 ? -6.990 -4.193 10.437 1.00 88.94 115 GLY A C 1
ATOM 907 O O . GLY A 1 115 ? -8.171 -4.382 10.144 1.00 88.94 115 GLY A O 1
ATOM 908 N N . TYR A 1 116 ? -6.114 -3.682 9.566 1.00 91.25 116 TYR A N 1
ATOM 909 C CA . TYR A 1 116 ? -6.413 -3.567 8.138 1.00 91.25 116 TYR A CA 1
ATOM 910 C C . TYR A 1 116 ? -6.660 -4.960 7.564 1.00 91.25 116 TYR A C 1
ATOM 912 O O . TYR A 1 116 ? -5.875 -5.876 7.814 1.00 91.25 116 TYR A O 1
ATOM 920 N N . ARG A 1 117 ? -7.753 -5.121 6.814 1.00 88.50 117 ARG A N 1
ATOM 921 C CA . ARG A 1 117 ? -8.176 -6.440 6.327 1.00 88.50 117 ARG A CA 1
ATOM 922 C C . ARG A 1 117 ? -7.514 -6.833 5.019 1.00 88.50 117 ARG A C 1
ATOM 924 O O . ARG A 1 117 ? -7.028 -7.949 4.897 1.00 88.50 117 ARG A O 1
ATOM 931 N N . GLU A 1 118 ? -7.522 -5.929 4.048 1.00 89.38 118 GLU A N 1
ATOM 932 C CA . GLU A 1 118 ? -7.033 -6.205 2.698 1.00 89.38 118 GLU A CA 1
ATOM 933 C C . GLU A 1 118 ? -6.385 -4.961 2.096 1.00 89.38 118 GLU A C 1
ATOM 935 O O . GLU A 1 118 ? -6.611 -3.831 2.549 1.00 89.38 118 GLU A O 1
ATOM 940 N N . VAL A 1 119 ? -5.590 -5.199 1.056 1.00 92.94 119 VAL A N 1
ATOM 941 C CA . VAL A 1 119 ? -4.927 -4.176 0.257 1.00 92.94 119 VAL A CA 1
ATOM 942 C C . VAL A 1 119 ? -5.109 -4.475 -1.228 1.00 92.94 119 VAL A C 1
ATOM 944 O O . VAL A 1 119 ? -4.956 -5.617 -1.660 1.00 92.94 119 VAL A O 1
ATOM 947 N N . ALA A 1 120 ? -5.397 -3.444 -2.015 1.00 93.12 120 ALA A N 1
ATOM 948 C CA . ALA A 1 120 ? -5.446 -3.512 -3.468 1.00 93.12 120 ALA A CA 1
ATOM 949 C C . ALA A 1 120 ? -4.363 -2.618 -4.081 1.00 93.12 120 ALA A C 1
ATOM 951 O O . ALA A 1 120 ? -4.212 -1.449 -3.718 1.00 93.12 120 ALA A O 1
ATOM 952 N N . TRP A 1 121 ? -3.595 -3.176 -5.019 1.00 93.12 121 TRP A N 1
ATOM 953 C CA . TRP A 1 121 ? -2.533 -2.440 -5.696 1.00 93.12 121 TRP A CA 1
ATOM 954 C C . TRP A 1 121 ? -3.097 -1.461 -6.724 1.00 93.12 121 TRP A C 1
ATOM 956 O O . TRP A 1 121 ? -3.891 -1.836 -7.592 1.00 93.12 121 TRP A O 1
ATOM 966 N N . PHE A 1 122 ? -2.608 -0.225 -6.681 1.00 90.19 122 PHE A N 1
ATOM 967 C CA . PHE A 1 122 ? -2.815 0.760 -7.723 1.00 90.19 122 PHE A CA 1
ATOM 968 C C . PHE A 1 122 ? -1.540 0.893 -8.586 1.00 90.19 122 PHE A C 1
ATOM 970 O O . PHE A 1 122 ? -0.495 1.314 -8.094 1.00 90.19 122 PHE A O 1
ATOM 977 N N . SER A 1 123 ? -1.559 0.565 -9.877 1.00 87.00 123 SER A N 1
ATOM 978 C CA . SER A 1 123 ? -2.723 0.141 -10.663 1.00 87.00 123 SER A CA 1
ATOM 979 C C . SER A 1 123 ? -2.463 -1.112 -11.486 1.00 87.00 123 SER A C 1
ATOM 981 O O . SER A 1 123 ? -1.327 -1.548 -11.684 1.00 87.00 123 SER A O 1
ATOM 983 N N . VAL A 1 124 ? -3.552 -1.700 -11.976 1.00 86.62 124 VAL A N 1
ATOM 984 C CA . VAL A 1 124 ? -3.487 -2.871 -12.846 1.00 86.62 124 VAL A CA 1
ATOM 985 C C . VAL A 1 124 ? -2.783 -2.527 -14.160 1.00 86.62 124 VAL A C 1
ATOM 987 O O . VAL A 1 124 ? -1.884 -3.259 -14.548 1.00 86.62 124 VAL A O 1
ATOM 990 N N . SER A 1 125 ? -3.127 -1.419 -14.823 1.00 83.75 125 SER A N 1
ATOM 991 C CA . SER A 1 125 ? -2.640 -1.121 -16.185 1.00 83.75 125 SER A CA 1
ATOM 992 C C . SER A 1 125 ? -2.413 0.365 -16.494 1.00 83.75 125 SER A C 1
ATOM 994 O O . SER A 1 125 ? -2.026 0.713 -17.609 1.00 83.75 125 SER A O 1
ATOM 996 N N . TYR A 1 126 ? -2.647 1.257 -15.532 1.00 82.38 126 TYR A N 1
ATOM 997 C CA . TYR A 1 126 ? -2.538 2.704 -15.703 1.00 82.38 126 TYR A CA 1
ATOM 998 C C . TYR A 1 126 ? -1.216 3.249 -15.145 1.00 82.38 126 TYR A C 1
ATOM 1000 O O . TYR A 1 126 ? -0.927 3.122 -13.952 1.00 82.38 126 TYR A O 1
ATOM 1008 N N . GLY A 1 127 ? -0.439 3.921 -15.995 1.00 78.25 127 GLY A N 1
ATOM 1009 C CA . GLY A 1 127 ? 0.789 4.615 -15.604 1.00 78.25 127 GLY A CA 1
ATOM 1010 C C . GLY A 1 127 ? 2.058 3.964 -16.152 1.00 78.25 127 GLY A C 1
ATOM 1011 O O . GLY A 1 127 ? 2.093 3.492 -17.286 1.00 78.25 127 GLY A O 1
ATOM 1012 N N . ASN A 1 128 ? 3.133 4.005 -15.363 1.00 80.62 128 ASN A N 1
ATOM 1013 C CA . ASN A 1 128 ? 4.460 3.566 -15.785 1.00 80.62 128 ASN A CA 1
ATOM 1014 C C . ASN A 1 128 ? 4.605 2.031 -15.735 1.00 80.62 128 ASN A C 1
ATOM 1016 O O . ASN A 1 128 ? 4.131 1.383 -14.804 1.00 80.62 128 ASN A O 1
ATOM 1020 N N . ALA A 1 129 ? 5.337 1.443 -16.688 1.00 81.44 129 ALA A N 1
ATOM 1021 C CA . ALA A 1 129 ? 5.623 0.004 -16.731 1.00 81.44 129 ALA A CA 1
ATOM 1022 C C . ALA A 1 129 ? 6.307 -0.547 -15.460 1.00 81.44 129 ALA A C 1
ATOM 1024 O O . ALA A 1 129 ? 6.183 -1.734 -15.166 1.00 81.44 129 ALA A O 1
ATOM 1025 N N . ASN A 1 130 ? 7.000 0.305 -14.700 1.00 86.12 130 ASN A N 1
ATOM 1026 C CA . ASN A 1 130 ? 7.650 -0.047 -13.439 1.00 86.12 130 ASN A CA 1
ATOM 1027 C C . ASN A 1 130 ? 6.683 -0.124 -12.245 1.00 86.12 130 ASN A C 1
ATOM 1029 O O . ASN A 1 130 ? 7.081 -0.598 -11.185 1.00 86.12 130 ASN A O 1
ATOM 1033 N N . THR A 1 131 ? 5.442 0.352 -12.386 1.00 87.00 131 THR A N 1
ATOM 1034 C CA . THR A 1 131 ? 4.476 0.492 -11.279 1.00 87.00 131 THR A CA 1
ATOM 1035 C C . THR A 1 131 ? 3.151 -0.230 -11.533 1.00 87.00 131 THR A C 1
ATOM 1037 O O . THR A 1 131 ? 2.364 -0.396 -10.604 1.00 87.00 131 THR A O 1
ATOM 1040 N N . ILE A 1 132 ? 2.887 -0.657 -12.771 1.00 89.38 132 ILE A N 1
ATOM 1041 C CA . ILE A 1 132 ? 1.670 -1.387 -13.159 1.00 89.38 132 ILE A CA 1
ATOM 1042 C C . ILE A 1 132 ? 1.847 -2.904 -13.055 1.00 89.38 132 ILE A C 1
ATOM 1044 O O . ILE A 1 132 ? 2.951 -3.426 -13.233 1.00 89.38 132 ILE A O 1
ATOM 1048 N N . LEU A 1 133 ? 0.751 -3.628 -12.818 1.00 90.88 133 LEU A N 1
ATOM 1049 C CA . LEU A 1 133 ? 0.758 -5.097 -12.743 1.00 90.88 133 LEU A CA 1
ATOM 1050 C C . LEU A 1 133 ? 0.682 -5.774 -14.116 1.00 90.88 133 LEU A C 1
ATOM 1052 O O . LEU A 1 133 ? 1.160 -6.891 -14.293 1.00 90.88 133 LEU A O 1
ATOM 1056 N N . MET A 1 134 ? 0.078 -5.115 -15.096 1.00 89.75 134 MET A N 1
ATOM 1057 C CA . MET A 1 134 ? -0.168 -5.636 -16.434 1.00 89.75 134 MET A CA 1
ATOM 1058 C C . MET A 1 134 ? 0.202 -4.577 -17.460 1.00 89.75 134 MET A C 1
ATOM 1060 O O . MET A 1 134 ? -0.075 -3.393 -17.270 1.00 89.75 134 MET A O 1
ATOM 1064 N N . TYR A 1 135 ? 0.805 -4.996 -18.571 1.00 84.19 135 TYR A N 1
ATOM 1065 C CA . TYR A 1 135 ? 0.969 -4.091 -19.704 1.00 84.19 135 TYR A CA 1
ATOM 1066 C C . TYR A 1 135 ? -0.415 -3.706 -20.253 1.00 84.19 135 TYR A C 1
ATOM 1068 O O . TYR A 1 135 ? -1.272 -4.588 -20.376 1.00 84.19 135 TYR A O 1
ATOM 1076 N N . PRO A 1 136 ? -0.656 -2.422 -20.584 1.00 69.38 136 PRO A N 1
ATO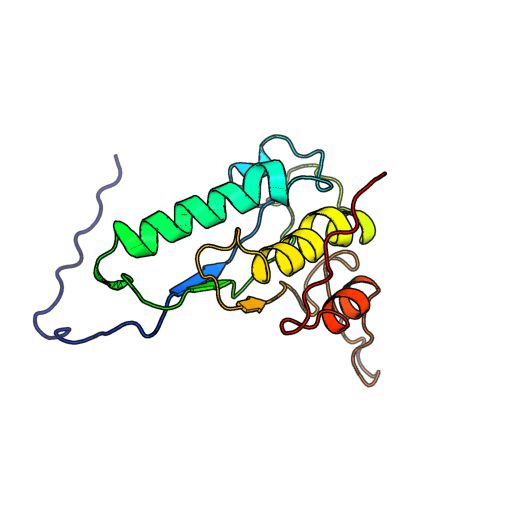M 1077 C CA . PRO A 1 136 ? -1.892 -2.021 -21.244 1.00 69.38 136 PRO A CA 1
ATOM 1078 C C . PRO A 1 136 ? -2.033 -2.779 -22.569 1.00 69.38 136 PRO A C 1
ATOM 1080 O O . PRO A 1 136 ? -1.041 -3.014 -23.263 1.00 69.38 136 PRO A O 1
ATOM 1083 N N . GLU A 1 137 ? -3.256 -3.187 -22.910 1.00 65.69 137 GLU A N 1
ATOM 1084 C CA . GLU A 1 137 ? -3.516 -3.893 -24.165 1.00 65.69 137 GLU A CA 1
ATOM 1085 C C . GLU A 1 137 ? -3.081 -3.028 -25.353 1.00 65.69 137 GLU A C 1
ATOM 1087 O O . GLU A 1 137 ? -3.554 -1.905 -25.535 1.00 65.69 137 GLU A O 1
ATOM 1092 N N . ALA A 1 138 ? -2.205 -3.563 -26.203 1.00 60.56 138 ALA A N 1
ATOM 1093 C CA . ALA A 1 138 ? -2.161 -3.102 -27.578 1.00 60.56 138 ALA A CA 1
ATOM 1094 C C . ALA A 1 138 ? -3.431 -3.614 -28.277 1.00 60.56 138 ALA A C 1
ATOM 1096 O O . ALA A 1 138 ? -3.852 -4.755 -28.060 1.00 60.56 138 ALA A O 1
ATOM 1097 N N . ALA A 1 139 ? -4.056 -2.780 -29.111 1.00 54.62 139 ALA A N 1
ATOM 1098 C CA . ALA A 1 139 ? -5.234 -3.194 -29.865 1.00 54.62 139 ALA A CA 1
ATOM 1099 C C . ALA A 1 139 ? -4.913 -4.462 -30.686 1.00 54.62 139 ALA A C 1
ATOM 1101 O O . ALA A 1 139 ? -3.981 -4.457 -31.489 1.00 54.62 139 ALA A O 1
ATOM 1102 N N . GLY A 1 140 ? -5.679 -5.541 -30.486 1.00 55.72 140 GLY A N 1
ATOM 1103 C CA . GLY A 1 140 ? -5.555 -6.785 -31.260 1.00 55.72 140 GLY A CA 1
ATOM 1104 C C . GLY A 1 140 ? -4.735 -7.921 -30.631 1.00 55.72 140 GLY A C 1
ATOM 1105 O O . GLY A 1 140 ? -4.535 -8.933 -31.299 1.00 55.72 140 GLY A O 1
ATOM 1106 N N . THR A 1 141 ? -4.288 -7.814 -29.375 1.00 54.12 141 THR A N 1
ATOM 1107 C CA . THR A 1 141 ? -3.589 -8.912 -28.669 1.00 54.12 141 THR A CA 1
ATOM 1108 C C . THR A 1 141 ? -4.397 -9.472 -27.487 1.00 54.12 141 THR A C 1
ATOM 1110 O O . THR A 1 141 ? -4.703 -8.707 -26.578 1.00 54.12 141 THR A O 1
ATOM 1113 N N . PRO A 1 142 ? -4.713 -10.784 -27.447 1.00 49.75 142 PRO A N 1
ATOM 1114 C CA . PRO A 1 142 ? -5.279 -11.454 -26.267 1.00 49.75 142 PRO A CA 1
ATOM 1115 C C . PRO A 1 142 ? -4.179 -11.986 -25.313 1.00 49.75 142 PRO A C 1
ATOM 1117 O O . PRO A 1 142 ? -3.089 -12.304 -25.790 1.00 49.75 142 PRO A O 1
ATOM 1120 N N . PRO A 1 143 ? -4.490 -12.308 -24.038 1.00 60.12 143 PRO A N 1
ATOM 1121 C CA . PRO A 1 143 ? -4.940 -11.434 -22.950 1.00 60.12 143 PRO A CA 1
ATOM 1122 C C . PRO A 1 143 ? -3.755 -10.779 -22.189 1.00 60.12 143 PRO A C 1
ATOM 1124 O O . PRO A 1 143 ? -2.588 -11.072 -22.449 1.00 60.12 143 PRO A O 1
ATOM 1127 N N . TYR A 1 144 ? -4.068 -9.907 -21.224 1.00 69.62 144 TYR A N 1
ATOM 1128 C CA . TYR A 1 144 ? -3.143 -9.165 -20.351 1.00 69.62 144 TYR A CA 1
ATOM 1129 C C . TYR A 1 144 ? -1.863 -9.927 -19.952 1.00 69.62 144 TYR A C 1
ATOM 1131 O O . TYR A 1 144 ? -1.907 -10.936 -19.246 1.00 69.62 144 TYR A O 1
ATOM 1139 N N . ARG A 1 145 ? -0.693 -9.404 -20.347 1.00 83.00 145 ARG A N 1
ATOM 1140 C CA . ARG A 1 145 ? 0.610 -9.909 -19.890 1.00 83.00 145 ARG A CA 1
ATOM 1141 C C . ARG A 1 145 ? 0.989 -9.240 -18.569 1.00 83.00 145 ARG A C 1
ATOM 1143 O O . ARG A 1 145 ? 1.102 -8.014 -18.516 1.00 83.00 145 ARG A O 1
ATOM 1150 N N . LEU A 1 146 ? 1.257 -10.048 -17.542 1.00 87.69 146 LEU A N 1
ATOM 1151 C CA . LEU A 1 146 ? 1.800 -9.568 -16.269 1.00 87.69 146 LEU A CA 1
ATOM 1152 C C . LEU A 1 146 ? 3.192 -8.945 -16.460 1.00 87.69 146 LEU A C 1
ATOM 1154 O O . LEU A 1 146 ? 4.035 -9.466 -17.201 1.00 87.69 146 LEU A O 1
ATOM 1158 N N . THR A 1 147 ? 3.439 -7.837 -15.767 1.00 89.31 147 THR A N 1
ATOM 1159 C CA . THR A 1 147 ? 4.785 -7.286 -15.575 1.00 89.31 147 THR A CA 1
ATOM 1160 C C . THR A 1 147 ? 5.545 -8.121 -14.536 1.00 89.31 147 THR A C 1
ATOM 1162 O O . THR A 1 147 ? 4.972 -8.990 -13.877 1.00 89.31 147 THR A O 1
ATOM 1165 N N . GLY A 1 148 ? 6.841 -7.852 -14.336 1.00 87.56 148 GLY A N 1
ATOM 1166 C CA . GLY A 1 148 ? 7.582 -8.461 -13.221 1.00 87.56 148 GLY A CA 1
ATOM 1167 C C . GLY A 1 148 ? 6.960 -8.137 -11.856 1.00 87.56 148 GLY A C 1
ATOM 1168 O O . GLY A 1 148 ? 6.916 -8.992 -10.978 1.00 87.56 148 GLY A O 1
ATOM 1169 N N . LEU A 1 149 ? 6.407 -6.930 -11.712 1.00 90.12 149 LEU A N 1
ATOM 1170 C CA . LEU A 1 149 ? 5.684 -6.503 -10.518 1.00 90.12 149 LEU A CA 1
ATOM 1171 C C . LEU A 1 149 ? 4.320 -7.210 -10.390 1.00 90.12 149 LEU A C 1
ATOM 1173 O O . LEU A 1 149 ? 3.926 -7.598 -9.297 1.00 90.12 149 LEU A O 1
ATOM 1177 N N . GLY A 1 150 ? 3.633 -7.444 -11.513 1.00 91.69 150 GLY A N 1
ATOM 1178 C CA . GLY A 1 150 ? 2.410 -8.248 -11.572 1.00 91.69 150 GLY A CA 1
ATOM 1179 C C . GLY A 1 150 ? 2.608 -9.698 -11.148 1.00 91.69 150 GLY A C 1
ATOM 1180 O O . GLY A 1 150 ? 1.775 -10.239 -10.428 1.00 91.69 150 GLY A O 1
ATOM 1181 N N . LEU A 1 151 ? 3.716 -10.317 -11.565 1.00 89.69 151 LEU A N 1
ATOM 1182 C CA . LEU A 1 151 ? 4.083 -11.668 -11.135 1.00 89.69 151 LEU A CA 1
ATOM 1183 C C . LEU A 1 151 ? 4.343 -11.728 -9.626 1.00 89.69 151 LEU A C 1
ATOM 1185 O O . LEU A 1 151 ? 3.868 -12.652 -8.974 1.00 89.69 151 LEU A O 1
ATOM 1189 N N . GLU A 1 152 ? 5.044 -10.736 -9.070 1.00 89.75 152 GLU A N 1
ATOM 1190 C CA . GLU A 1 152 ? 5.253 -10.647 -7.622 1.00 89.75 152 GLU A CA 1
ATOM 1191 C C . GLU A 1 152 ? 3.913 -10.513 -6.885 1.00 89.75 152 GLU A C 1
ATOM 1193 O O . GLU A 1 152 ? 3.628 -11.298 -5.983 1.00 89.75 152 GLU A O 1
ATOM 1198 N N . TRP A 1 153 ? 3.057 -9.576 -7.304 1.00 90.75 153 TRP A N 1
ATOM 1199 C CA . TRP A 1 153 ? 1.747 -9.373 -6.683 1.00 90.75 153 TRP A CA 1
ATOM 1200 C C . TRP A 1 153 ? 0.863 -10.621 -6.750 1.00 90.75 153 TRP A C 1
ATOM 1202 O O . TRP A 1 153 ? 0.218 -10.970 -5.771 1.00 90.75 153 TRP A O 1
ATOM 1212 N N . ALA A 1 154 ? 0.857 -11.329 -7.883 1.00 88.12 154 ALA A N 1
ATOM 1213 C CA . ALA A 1 154 ? 0.093 -12.564 -8.047 1.00 88.12 154 ALA A CA 1
ATOM 1214 C C . ALA A 1 154 ? 0.628 -13.728 -7.195 1.00 88.12 154 ALA A C 1
ATOM 1216 O O . ALA A 1 154 ? -0.114 -14.665 -6.912 1.00 88.12 154 ALA A O 1
ATOM 1217 N N . SER A 1 155 ? 1.905 -13.686 -6.802 1.00 82.75 155 SER A N 1
ATOM 1218 C CA . SER A 1 155 ? 2.508 -14.687 -5.916 1.00 82.75 155 SER A CA 1
ATOM 1219 C C . SER A 1 155 ? 2.227 -14.441 -4.432 1.00 82.75 155 SER A C 1
ATOM 1221 O O . SER A 1 155 ? 2.492 -15.317 -3.610 1.00 82.75 155 SER A O 1
ATOM 1223 N N . TYR A 1 156 ? 1.695 -13.266 -4.080 1.00 76.56 156 TYR A N 1
ATOM 1224 C CA . TYR A 1 156 ? 1.301 -12.966 -2.713 1.00 76.56 156 TYR A CA 1
ATOM 1225 C C . TYR A 1 156 ? 0.072 -13.787 -2.321 1.00 76.56 156 TYR A C 1
ATOM 1227 O O . TYR A 1 156 ? -1.012 -13.626 -2.882 1.00 76.56 156 TYR A O 1
ATOM 1235 N N . ASP A 1 157 ? 0.247 -14.634 -1.311 1.00 68.69 157 ASP A N 1
ATOM 1236 C CA . ASP A 1 157 ? -0.853 -15.301 -0.634 1.00 68.69 157 ASP A CA 1
ATOM 1237 C C . ASP A 1 157 ? -1.145 -14.572 0.691 1.00 68.69 157 ASP A C 1
ATOM 1239 O O . ASP A 1 157 ? -0.337 -14.653 1.623 1.00 68.69 157 ASP A O 1
ATOM 1243 N N . PRO A 1 158 ? -2.288 -13.873 0.824 1.00 61.12 158 PRO A N 1
ATOM 1244 C CA . PRO A 1 158 ? -2.661 -13.218 2.076 1.00 61.12 158 PRO A CA 1
ATOM 1245 C C . PRO A 1 158 ? -2.874 -14.204 3.234 1.00 61.12 158 PRO A C 1
ATOM 1247 O O . PRO A 1 158 ? -2.809 -13.795 4.392 1.00 61.12 158 PRO A O 1
ATOM 1250 N N . MET A 1 159 ? -3.084 -15.495 2.950 1.00 56.59 159 MET A N 1
ATOM 1251 C CA . MET A 1 159 ? -3.180 -16.551 3.964 1.00 56.59 159 MET A CA 1
ATOM 1252 C C . MET A 1 159 ? -1.805 -17.052 4.432 1.00 56.59 159 MET A C 1
ATOM 1254 O O . MET A 1 159 ? -1.712 -17.665 5.496 1.00 56.59 159 MET A O 1
ATOM 1258 N N . HIS A 1 160 ? -0.736 -16.765 3.682 1.00 56.16 160 HIS A N 1
ATOM 1259 C CA . HIS A 1 160 ? 0.639 -17.169 3.982 1.00 56.16 160 HIS A CA 1
ATOM 1260 C C . HIS A 1 160 ? 1.609 -16.011 3.697 1.00 56.16 160 HIS A C 1
ATOM 1262 O O . HIS A 1 160 ? 2.382 -16.071 2.736 1.00 56.16 160 HIS A O 1
ATOM 1268 N N . PRO A 1 161 ? 1.592 -14.938 4.513 1.00 51.12 161 PRO A N 1
ATOM 1269 C CA . PRO A 1 161 ? 2.493 -13.812 4.309 1.00 51.12 161 PRO A CA 1
ATOM 1270 C C . PRO A 1 161 ? 3.952 -14.301 4.330 1.00 51.12 161 PRO A C 1
ATOM 1272 O O . PRO A 1 161 ? 4.299 -15.136 5.176 1.00 51.12 161 PRO A O 1
ATOM 1275 N N . PRO A 1 162 ? 4.822 -13.802 3.431 1.00 43.44 162 PRO A N 1
ATOM 1276 C CA . PRO A 1 162 ? 6.222 -14.194 3.422 1.00 43.44 162 PRO A CA 1
ATOM 1277 C C . PRO A 1 162 ? 6.836 -13.889 4.791 1.00 43.44 162 PRO A C 1
ATOM 1279 O 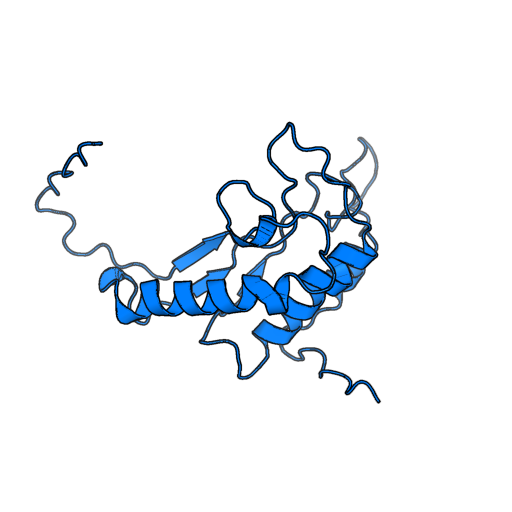O . PRO A 1 162 ? 6.829 -12.748 5.257 1.00 43.44 162 PRO A O 1
ATOM 1282 N N . THR A 1 163 ? 7.343 -14.925 5.460 1.00 41.09 163 THR A N 1
ATOM 1283 C CA . THR A 1 163 ? 8.082 -14.767 6.714 1.00 41.09 163 THR A CA 1
ATOM 1284 C C . THR A 1 163 ? 9.283 -13.875 6.455 1.00 41.09 163 THR A C 1
ATOM 1286 O O . THR A 1 163 ? 10.052 -14.145 5.532 1.00 41.09 163 THR A O 1
ATOM 1289 N N . SER A 1 164 ? 9.456 -12.831 7.267 1.00 40.75 164 SER A N 1
ATOM 1290 C CA . SER A 1 164 ? 10.638 -11.975 7.223 1.00 40.75 164 SER A CA 1
ATOM 1291 C C . SER A 1 164 ? 11.888 -12.846 7.334 1.00 40.75 164 SER A C 1
ATOM 1293 O O . SER A 1 164 ? 12.148 -13.410 8.399 1.00 40.75 164 SER A O 1
ATOM 1295 N N . THR A 1 165 ? 12.642 -12.989 6.245 1.00 32.38 165 THR A N 1
ATOM 1296 C CA . THR A 1 165 ? 13.957 -13.620 6.297 1.00 32.38 165 THR A CA 1
ATOM 1297 C C . THR A 1 165 ? 14.819 -12.757 7.217 1.00 32.38 165 THR A C 1
ATOM 1299 O O . THR A 1 165 ? 14.962 -11.564 6.935 1.00 32.38 165 THR A O 1
ATOM 1302 N N . PRO A 1 166 ? 15.363 -13.287 8.324 1.00 31.92 166 PRO A N 1
ATOM 1303 C CA . PRO A 1 166 ? 16.329 -12.538 9.108 1.00 31.92 166 PRO A CA 1
ATOM 1304 C C . PRO A 1 166 ? 17.526 -12.244 8.203 1.00 31.92 166 PRO A C 1
ATOM 1306 O O . PRO A 1 166 ? 18.111 -13.169 7.636 1.00 31.92 166 PRO A O 1
ATOM 1309 N N . THR A 1 167 ? 17.867 -10.970 8.030 1.00 32.75 167 THR A N 1
ATOM 1310 C CA . THR A 1 167 ? 19.164 -10.593 7.466 1.00 32.75 167 THR A CA 1
ATOM 1311 C C . THR A 1 167 ? 20.246 -11.088 8.438 1.00 32.75 167 THR A C 1
ATOM 1313 O O . THR A 1 167 ? 20.072 -10.871 9.641 1.00 32.75 167 THR A O 1
ATOM 1316 N N . PRO A 1 168 ? 21.290 -11.799 7.969 1.00 43.31 168 PRO A N 1
ATOM 1317 C CA . PRO A 1 168 ? 22.364 -12.299 8.828 1.00 43.31 168 PRO A CA 1
ATOM 1318 C C . PRO A 1 168 ? 23.146 -11.181 9.525 1.00 43.31 168 PRO A C 1
ATOM 1320 O O . PRO A 1 168 ? 23.223 -10.064 8.961 1.00 43.31 168 PRO A O 1
#

Radius of gyration: 18.62 Å; Cα contacts (8 Å, |Δi|>4): 226; chains: 1; bounding box: 57×49×50 Å

Nearest PDB structures (foldseek):
  6wiu-assembly4_O  TM=4.820E-01  e=3.181E-01  Exiguobacterium sp. AT1b
  4u9q-assembly2_B  TM=2.998E-01  e=1.856E+00  Vibrio cholerae
  4u9o-assembly1_A  TM=3.279E-01  e=6.424E+00  Vibrio cholerae

Sequence (168 aa):
MARIHQLKLLPEYKYLTLDGVHLHAYPFISSTNCSRNQGDIGDIFNSCVKGKLKDYWLLVHEQEPETRGKPLWITEYGYLGGATGENTPTPSAGEVRDGLMRPMTAWLGSRDNPGYREVAWFSVSYGNANTILMYPEAAGTPPYRLTGLGLEWASYDPMHPPTSTPTP